Protein AF-A0A3M5UKJ6-F1 (afdb_monomer_lite)

Foldseek 3Di:
DDPVVVVVVQVCQVVQVWDKDWDADPPDDDSHTDIDTPDNVPDDPVVCVVCVVVVCVVVVHD

Structure (mmCIF, N/CA/C/O backbone):
data_AF-A0A3M5UKJ6-F1
#
_entry.id   AF-A0A3M5UKJ6-F1
#
loop_
_atom_site.group_PDB
_atom_site.id
_atom_site.type_symbol
_atom_site.label_atom_id
_atom_site.label_alt_id
_atom_site.label_comp_id
_atom_site.label_asym_id
_atom_site.label_entity_id
_atom_site.label_seq_id
_atom_site.pdbx_PDB_ins_code
_atom_site.Cartn_x
_atom_site.Cartn_y
_atom_site.Cartn_z
_atom_site.occupancy
_atom_site.B_iso_or_equiv
_atom_site.auth_seq_id
_atom_site.auth_comp_id
_atom_site.auth_asym_id
_atom_site.auth_atom_id
_atom_site.pdbx_PDB_model_num
ATOM 1 N N . MET A 1 1 ? 7.979 6.973 7.859 1.00 86.88 1 MET A N 1
ATOM 2 C CA . MET A 1 1 ? 8.110 5.508 7.706 1.00 86.88 1 MET A CA 1
ATOM 3 C C . MET A 1 1 ? 9.503 5.174 7.171 1.00 86.88 1 MET A C 1
ATOM 5 O O . MET A 1 1 ? 9.897 5.803 6.193 1.00 86.88 1 MET A O 1
ATOM 9 N N . PRO A 1 2 ? 10.259 4.236 7.772 1.00 94.31 2 PRO A N 1
ATOM 10 C CA . PRO A 1 2 ? 11.522 3.746 7.210 1.00 94.31 2 PRO A CA 1
ATOM 11 C C . PRO A 1 2 ? 11.335 3.059 5.848 1.00 94.31 2 PRO A C 1
ATOM 13 O O . PRO A 1 2 ? 10.300 2.444 5.597 1.00 94.31 2 PRO A O 1
ATOM 16 N N . ARG A 1 3 ? 12.363 3.092 4.985 1.00 93.69 3 ARG A N 1
ATOM 17 C CA . ARG A 1 3 ? 12.316 2.476 3.642 1.00 93.69 3 ARG A CA 1
ATOM 18 C C . ARG A 1 3 ? 11.921 1.000 3.685 1.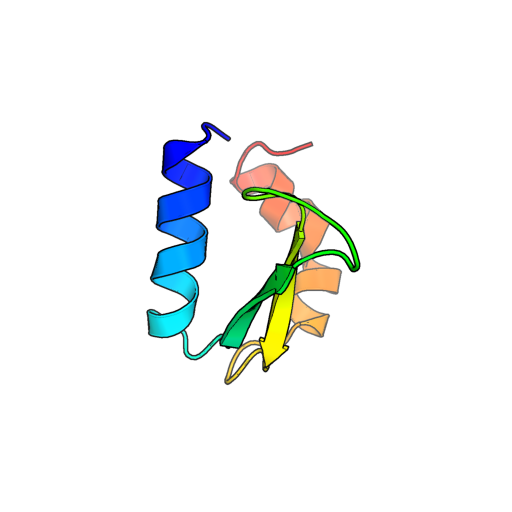00 93.69 3 ARG A C 1
ATOM 20 O O . ARG A 1 3 ? 11.111 0.574 2.870 1.00 93.69 3 ARG A O 1
ATOM 27 N N . ARG A 1 4 ? 12.484 0.232 4.623 1.00 96.75 4 ARG A N 1
ATOM 28 C CA . ARG A 1 4 ? 12.205 -1.203 4.731 1.00 96.75 4 ARG A CA 1
ATOM 29 C C . ARG A 1 4 ? 10.740 -1.468 5.079 1.00 96.75 4 ARG A C 1
ATOM 31 O O . ARG A 1 4 ? 10.095 -2.234 4.383 1.00 96.75 4 ARG A O 1
ATOM 38 N N . THR A 1 5 ? 10.192 -0.731 6.045 1.00 95.56 5 THR A N 1
ATOM 39 C CA . THR A 1 5 ? 8.769 -0.797 6.405 1.00 95.56 5 THR A CA 1
ATOM 40 C C . THR A 1 5 ? 7.863 -0.485 5.214 1.00 95.56 5 THR A C 1
A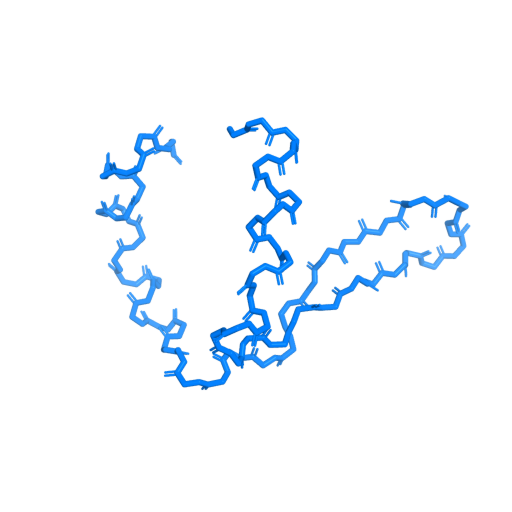TOM 42 O O . THR A 1 5 ? 6.865 -1.170 5.024 1.00 95.56 5 THR A O 1
ATOM 45 N N . ALA A 1 6 ? 8.220 0.494 4.375 1.00 93.44 6 ALA A N 1
ATOM 46 C CA . ALA A 1 6 ? 7.449 0.805 3.171 1.00 93.44 6 ALA A CA 1
ATOM 47 C C . ALA A 1 6 ? 7.487 -0.343 2.148 1.00 93.44 6 ALA A C 1
ATOM 49 O O . ALA A 1 6 ? 6.457 -0.693 1.583 1.00 93.44 6 ALA A O 1
ATOM 50 N N . GLN A 1 7 ? 8.655 -0.954 1.934 1.00 94.50 7 GLN A N 1
ATOM 51 C CA . GLN A 1 7 ? 8.804 -2.102 1.032 1.00 94.50 7 GLN A CA 1
ATOM 52 C C . GLN A 1 7 ? 8.035 -3.332 1.523 1.00 94.50 7 GLN A C 1
ATOM 54 O O . GLN A 1 7 ? 7.353 -3.979 0.729 1.00 94.50 7 GLN A O 1
ATOM 59 N N . ASP A 1 8 ? 8.120 -3.628 2.821 1.00 96.44 8 ASP A N 1
ATOM 60 C CA . ASP A 1 8 ? 7.397 -4.742 3.433 1.00 96.44 8 ASP A CA 1
ATOM 61 C C . ASP A 1 8 ? 5.877 -4.495 3.355 1.00 96.44 8 ASP A C 1
ATOM 63 O O . ASP A 1 8 ? 5.131 -5.384 2.957 1.00 96.44 8 ASP A O 1
ATOM 67 N N . THR A 1 9 ? 5.426 -3.256 3.605 1.00 95.25 9 THR A N 1
ATOM 68 C CA . THR A 1 9 ? 4.014 -2.852 3.441 1.00 95.25 9 THR A CA 1
ATOM 69 C C . THR A 1 9 ? 3.525 -3.045 2.007 1.00 95.25 9 THR A C 1
ATOM 71 O O . THR A 1 9 ? 2.460 -3.614 1.806 1.00 95.25 9 THR A O 1
ATOM 74 N N . ILE A 1 10 ? 4.290 -2.59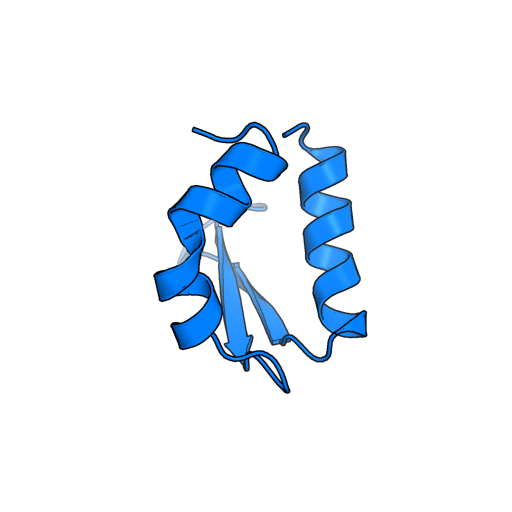3 1.006 1.00 95.81 10 ILE A N 1
ATOM 75 C CA . ILE A 1 10 ? 3.922 -2.750 -0.411 1.00 95.81 10 ILE A CA 1
ATOM 76 C C . ILE A 1 10 ? 3.839 -4.232 -0.787 1.00 95.81 10 ILE A C 1
ATOM 78 O O . ILE A 1 10 ? 2.913 -4.627 -1.488 1.00 95.81 10 ILE A O 1
ATOM 82 N N . SER A 1 11 ? 4.773 -5.052 -0.297 1.00 95.38 11 SER A N 1
ATOM 83 C CA . SER A 1 11 ? 4.789 -6.493 -0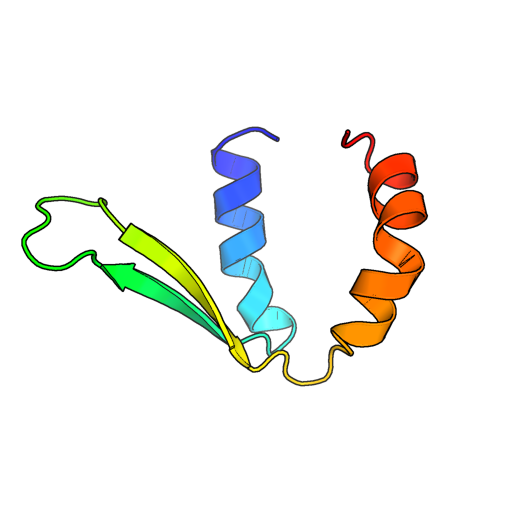.581 1.00 95.38 11 SER A CA 1
ATOM 84 C C . SER A 1 11 ? 3.566 -7.204 0.010 1.00 95.38 11 SER A C 1
ATOM 86 O O . SER A 1 11 ? 3.012 -8.090 -0.629 1.00 95.38 11 SER A O 1
ATOM 88 N N . ALA A 1 12 ? 3.107 -6.770 1.188 1.00 96.31 12 ALA A N 1
ATOM 89 C CA . ALA A 1 12 ? 1.938 -7.324 1.870 1.00 96.31 12 ALA A CA 1
ATOM 90 C C . ALA A 1 12 ? 0.586 -6.924 1.241 1.00 96.31 12 ALA A C 1
ATOM 92 O O . ALA A 1 12 ? -0.448 -7.468 1.620 1.00 96.31 12 ALA A O 1
ATOM 93 N N . LEU A 1 13 ? 0.549 -5.985 0.284 1.00 96.62 13 LEU A N 1
ATOM 94 C CA . LEU A 1 13 ? -0.703 -5.581 -0.376 1.00 96.62 13 LEU A CA 1
ATOM 95 C C . LEU A 1 13 ? -1.361 -6.743 -1.136 1.00 96.62 13 LEU A C 1
ATOM 97 O O . LEU A 1 13 ? -2.588 -6.850 -1.145 1.00 96.62 13 LEU A O 1
ATOM 101 N N . ALA A 1 14 ? -0.553 -7.640 -1.708 1.00 95.50 14 ALA A N 1
ATOM 102 C CA . ALA A 1 14 ? -1.043 -8.817 -2.419 1.00 95.50 14 ALA A CA 1
ATOM 103 C C . ALA A 1 14 ? -1.822 -9.776 -1.500 1.00 95.50 14 ALA A C 1
ATOM 105 O O . ALA A 1 14 ? -2.813 -10.356 -1.936 1.00 95.50 14 ALA A O 1
ATOM 106 N N . ASP A 1 15 ? -1.450 -9.871 -0.218 1.00 95.62 15 ASP A N 1
ATOM 107 C CA . ASP A 1 15 ? -2.153 -10.702 0.772 1.00 95.62 15 ASP A CA 1
ATOM 108 C C . ASP A 1 15 ? -3.576 -10.185 1.065 1.00 95.62 15 ASP A C 1
ATOM 110 O O . ASP A 1 15 ? -4.424 -10.920 1.569 1.00 95.62 15 ASP A O 1
ATOM 114 N N . LEU A 1 16 ? -3.851 -8.917 0.735 1.00 92.88 16 LEU A N 1
ATOM 115 C CA . LEU A 1 16 ? -5.163 -8.272 0.841 1.00 92.88 16 LEU A CA 1
ATOM 116 C C . LEU A 1 16 ? -5.915 -8.226 -0.499 1.00 92.88 16 LEU A C 1
ATOM 118 O O . LEU A 1 16 ? -6.933 -7.538 -0.602 1.00 92.88 16 LEU A O 1
ATOM 122 N N . ASN A 1 17 ? -5.419 -8.924 -1.526 1.00 94.25 17 ASN A N 1
ATOM 123 C CA . ASN A 1 17 ? -5.893 -8.844 -2.910 1.00 94.25 17 ASN A CA 1
ATOM 124 C C . ASN A 1 17 ? -5.853 -7.417 -3.496 1.00 94.25 17 ASN A C 1
ATOM 126 O O . ASN A 1 17 ? -6.656 -7.088 -4.366 1.00 94.25 17 ASN A O 1
ATOM 130 N N . ILE A 1 18 ? -4.937 -6.560 -3.029 1.00 97.31 18 ILE A N 1
ATOM 131 C CA . ILE A 1 18 ? -4.686 -5.250 -3.641 1.00 97.31 18 ILE A CA 1
ATOM 132 C C . ILE A 1 18 ? -3.596 -5.424 -4.702 1.00 97.31 18 ILE A C 1
ATOM 134 O O . ILE A 1 18 ? -2.444 -5.733 -4.386 1.00 97.31 18 ILE A O 1
ATOM 138 N N . GLU A 1 19 ? -3.938 -5.173 -5.963 1.00 97.50 19 GLU A N 1
ATOM 139 C CA . GLU A 1 19 ? -2.995 -5.223 -7.078 1.00 97.50 19 GLU A CA 1
ATOM 140 C C . GLU A 1 19 ? -2.189 -3.922 -7.133 1.00 97.50 19 GLU A C 1
ATOM 142 O O . GLU A 1 19 ? -2.683 -2.873 -7.553 1.00 97.50 19 GLU A O 1
ATOM 147 N N . CYS A 1 20 ? -0.932 -3.981 -6.693 1.00 97.31 20 CYS A N 1
ATOM 148 C CA . CYS A 1 20 ? -0.003 -2.856 -6.700 1.00 97.31 20 CYS A CA 1
ATOM 149 C C . CYS A 1 20 ? 1.203 -3.173 -7.585 1.00 97.31 20 CYS A C 1
ATOM 151 O O . CYS A 1 20 ? 1.991 -4.070 -7.290 1.00 97.31 20 CYS A O 1
ATOM 153 N N . GLU A 1 21 ? 1.365 -2.413 -8.661 1.00 95.50 21 GLU A N 1
ATOM 154 C CA . GLU A 1 21 ? 2.414 -2.624 -9.654 1.00 95.50 21 GLU A CA 1
ATOM 155 C C . GLU A 1 21 ? 3.421 -1.481 -9.641 1.00 95.50 21 GLU A C 1
ATOM 157 O O . GLU A 1 21 ? 3.073 -0.328 -9.390 1.00 95.50 21 GLU A O 1
ATOM 162 N N . PHE A 1 22 ? 4.677 -1.781 -9.964 1.00 93.81 22 PHE A N 1
ATOM 163 C CA . PHE A 1 22 ? 5.673 -0.750 -10.228 1.00 93.81 22 PHE A CA 1
ATOM 164 C C . PHE A 1 22 ? 5.627 -0.339 -11.705 1.00 93.81 22 PHE A C 1
ATOM 166 O O . PHE A 1 22 ? 5.946 -1.133 -12.587 1.00 93.81 22 PHE A O 1
ATOM 173 N N . GLU A 1 23 ? 5.266 0.914 -11.973 1.00 92.94 23 GLU A N 1
ATOM 174 C CA . GLU A 1 23 ? 5.338 1.530 -13.296 1.00 92.94 23 GLU A CA 1
ATOM 175 C C . GLU A 1 23 ? 6.705 2.198 -13.475 1.00 92.94 23 GLU A C 1
ATOM 177 O O . GLU A 1 23 ? 7.027 3.185 -12.803 1.00 92.94 23 GLU A O 1
ATOM 182 N N . GLN A 1 24 ? 7.516 1.672 -14.394 1.00 89.69 24 GLN A N 1
ATOM 183 C CA . GLN A 1 24 ? 8.772 2.314 -14.771 1.00 89.69 24 GLN A CA 1
ATOM 184 C C . GLN A 1 24 ? 8.481 3.577 -15.586 1.00 89.69 24 GLN A C 1
ATOM 186 O O . GLN A 1 24 ? 7.656 3.566 -16.500 1.00 89.69 24 GLN A O 1
ATOM 191 N N . GLN A 1 25 ? 9.158 4.674 -15.252 1.00 87.31 25 GLN A N 1
ATOM 192 C CA . GLN A 1 25 ? 9.000 5.915 -15.997 1.00 87.31 25 GLN A CA 1
ATOM 193 C C . GLN A 1 25 ? 9.658 5.780 -17.378 1.00 87.31 25 GLN A C 1
ATOM 195 O O . GLN A 1 25 ? 10.749 5.221 -17.505 1.00 87.31 25 GLN A O 1
ATOM 200 N N . GLU A 1 26 ? 8.998 6.285 -18.420 1.00 83.50 26 GLU A N 1
ATOM 201 C CA . GLU A 1 26 ? 9.492 6.174 -19.793 1.00 83.50 26 GLU A CA 1
ATOM 202 C C . GLU A 1 26 ? 10.887 6.808 -19.936 1.00 83.50 26 GLU A C 1
ATOM 204 O O . GLU A 1 26 ? 11.137 7.924 -19.478 1.00 83.50 26 GLU A O 1
ATOM 209 N N . GLY A 1 27 ? 11.824 6.060 -20.527 1.00 82.81 27 GLY A N 1
ATOM 210 C CA . GLY A 1 27 ? 13.222 6.477 -20.684 1.00 82.81 27 GLY A CA 1
ATOM 211 C C . GLY A 1 27 ? 14.072 6.417 -19.407 1.00 82.81 27 GLY A C 1
ATOM 212 O O . GLY A 1 27 ? 15.257 6.762 -19.447 1.00 82.81 27 GLY A O 1
ATOM 213 N N . ALA A 1 28 ? 13.516 5.974 -18.278 1.00 79.50 28 ALA A N 1
ATOM 214 C CA . ALA A 1 28 ? 14.230 5.946 -17.014 1.00 79.50 28 ALA A CA 1
ATOM 215 C C . ALA A 1 28 ? 15.141 4.712 -16.878 1.00 79.50 28 ALA A C 1
ATOM 217 O O . ALA A 1 28 ? 14.786 3.590 -17.233 1.00 79.50 28 ALA A O 1
ATOM 218 N N . ARG A 1 29 ? 16.347 4.922 -16.336 1.00 79.62 29 ARG A N 1
ATOM 219 C CA . ARG A 1 29 ? 17.280 3.853 -15.941 1.00 79.62 29 ARG A CA 1
ATOM 220 C C . ARG A 1 29 ? 17.078 3.524 -14.458 1.00 79.62 29 ARG A C 1
ATOM 222 O O . ARG A 1 29 ? 16.714 4.401 -13.678 1.00 79.62 29 ARG A O 1
ATOM 229 N N . ASN A 1 30 ? 17.412 2.303 -14.041 1.00 76.50 30 ASN A N 1
ATOM 230 C CA . ASN A 1 30 ? 17.292 1.835 -12.649 1.00 76.50 30 ASN A CA 1
ATOM 231 C C . ASN A 1 30 ? 15.833 1.842 -12.128 1.00 76.50 30 ASN A C 1
ATOM 233 O O . ASN A 1 30 ? 14.877 1.729 -12.892 1.00 76.50 30 ASN A O 1
ATOM 237 N N . HIS A 1 31 ? 15.665 1.966 -10.806 1.00 71.62 31 HIS A N 1
ATOM 238 C CA . HIS A 1 31 ? 14.384 1.963 -10.084 1.00 71.62 31 HIS A CA 1
ATOM 239 C C . HIS A 1 31 ? 13.643 3.312 -10.145 1.00 71.62 31 HIS A C 1
ATOM 241 O O . HIS A 1 31 ? 12.989 3.709 -9.181 1.00 71.62 31 HIS A O 1
ATOM 247 N N . ALA A 1 32 ? 13.782 4.049 -11.245 1.00 85.62 32 ALA A N 1
ATOM 248 C CA . ALA A 1 32 ? 13.075 5.303 -11.452 1.00 85.62 32 ALA A CA 1
ATOM 249 C C . ALA A 1 32 ? 11.677 5.011 -12.022 1.00 85.62 32 ALA A C 1
ATOM 251 O O . ALA A 1 32 ? 11.513 4.580 -13.163 1.00 85.62 32 ALA A O 1
ATOM 252 N N . GLY A 1 33 ? 10.674 5.186 -11.168 1.00 91.00 33 GLY A N 1
ATOM 253 C CA . GLY A 1 33 ? 9.280 4.853 -11.430 1.00 91.00 33 GLY A CA 1
ATOM 254 C C . GLY A 1 33 ? 8.435 5.045 -10.174 1.00 91.00 33 GLY A C 1
ATOM 255 O O . GLY A 1 33 ? 8.928 5.538 -9.155 1.00 91.00 33 GLY A O 1
ATOM 256 N N . ALA A 1 34 ? 7.169 4.654 -10.241 1.00 92.75 34 ALA A N 1
ATOM 257 C CA . ALA A 1 34 ? 6.224 4.788 -9.139 1.00 92.75 34 ALA A CA 1
ATOM 258 C C . ALA A 1 34 ? 5.397 3.514 -8.967 1.00 92.75 34 ALA A C 1
ATOM 260 O O . ALA A 1 34 ? 5.127 2.800 -9.926 1.00 92.75 34 ALA A O 1
ATOM 261 N N . TYR A 1 35 ? 4.972 3.244 -7.736 1.00 94.31 35 TYR A N 1
ATOM 262 C CA . TYR A 1 35 ? 3.983 2.202 -7.483 1.00 94.31 35 TYR A CA 1
ATOM 263 C C . TYR A 1 35 ? 2.580 2.728 -7.777 1.00 94.31 35 TYR A C 1
ATOM 265 O O . TYR A 1 35 ? 2.249 3.860 -7.415 1.00 94.31 35 TYR A O 1
ATOM 273 N N . ARG A 1 36 ? 1.749 1.894 -8.397 1.00 95.75 36 ARG A N 1
ATOM 274 C CA . ARG A 1 36 ? 0.369 2.205 -8.746 1.00 95.75 36 ARG A CA 1
ATOM 275 C C . ARG A 1 36 ? -0.550 1.063 -8.365 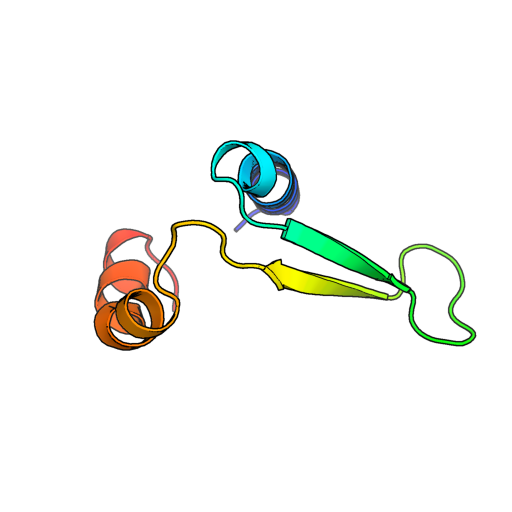1.00 95.75 36 ARG A C 1
ATOM 277 O O . ARG A 1 36 ? -0.303 -0.086 -8.709 1.00 95.75 36 ARG A O 1
ATOM 284 N N . ILE A 1 37 ? -1.646 1.412 -7.703 1.00 96.19 37 ILE A N 1
ATOM 285 C CA . ILE A 1 37 ? -2.731 0.474 -7.431 1.00 96.19 37 ILE A CA 1
ATOM 286 C C . ILE A 1 37 ? -3.569 0.333 -8.709 1.00 96.19 37 ILE A C 1
ATOM 288 O O . ILE A 1 37 ? -4.112 1.330 -9.197 1.00 96.19 37 ILE A O 1
ATOM 292 N N . ARG A 1 38 ? -3.641 -0.884 -9.256 1.00 96.81 38 ARG A N 1
ATOM 293 C CA . ARG A 1 38 ? -4.485 -1.272 -10.399 1.00 96.81 38 ARG A CA 1
ATOM 294 C C . ARG A 1 38 ? -5.880 -1.656 -9.951 1.00 96.81 38 ARG A C 1
ATOM 296 O O . ARG A 1 38 ? -6.857 -1.170 -10.517 1.00 96.81 38 ARG A O 1
ATOM 303 N N . ASP A 1 39 ? -5.938 -2.442 -8.887 1.00 96.75 39 ASP A N 1
ATOM 304 C CA . ASP A 1 39 ? -7.164 -2.914 -8.273 1.00 96.75 39 ASP A CA 1
ATOM 305 C C . ASP A 1 39 ? -7.027 -2.859 -6.749 1.00 96.75 39 ASP A C 1
ATOM 307 O O . ASP A 1 39 ? -5.980 -3.164 -6.179 1.00 96.75 39 ASP A O 1
ATOM 311 N N . TRP A 1 40 ? -8.094 -2.428 -6.088 1.00 96.69 40 TRP A N 1
ATOM 312 C CA . TRP A 1 40 ? -8.198 -2.433 -4.633 1.00 96.69 40 TRP A CA 1
ATOM 313 C C . TRP A 1 40 ? -8.739 -3.765 -4.094 1.00 96.69 40 TRP A C 1
ATOM 315 O O . TRP A 1 40 ? -8.789 -3.952 -2.876 1.00 96.69 40 TRP A O 1
ATOM 325 N N . GLY A 1 41 ? -9.165 -4.675 -4.973 1.00 95.00 41 GLY A N 1
ATOM 326 C CA . GLY A 1 41 ? -9.758 -5.948 -4.596 1.00 95.00 41 GLY A CA 1
ATOM 327 C C . GLY A 1 41 ? -11.009 -5.733 -3.751 1.00 95.00 41 GLY A C 1
ATOM 328 O O . GLY A 1 41 ? -11.944 -5.038 -4.146 1.00 95.00 41 GLY A O 1
ATOM 329 N N . ALA A 1 42 ? -11.024 -6.315 -2.552 1.00 92.81 42 ALA A N 1
ATOM 330 C CA . ALA A 1 42 ? -12.147 -6.185 -1.622 1.00 92.81 42 ALA A CA 1
ATOM 331 C C . ALA A 1 42 ? -12.155 -4.859 -0.830 1.00 92.81 42 ALA A C 1
ATOM 333 O O . ALA A 1 42 ? -13.099 -4.599 -0.081 1.00 92.81 42 ALA A O 1
ATOM 334 N N . ILE A 1 43 ? -11.114 -4.031 -0.948 1.00 94.81 43 ILE A N 1
ATOM 335 C CA . ILE A 1 43 ? -10.958 -2.820 -0.141 1.00 94.81 43 ILE A CA 1
ATOM 336 C C . ILE A 1 43 ? -11.687 -1.629 -0.776 1.00 94.81 43 ILE A C 1
ATOM 338 O O . ILE A 1 43 ? -11.454 -1.259 -1.925 1.00 94.81 43 ILE A O 1
ATOM 342 N N . ASP A 1 44 ? -12.534 -0.952 0.005 1.00 94.88 44 ASP A N 1
ATOM 343 C CA . ASP A 1 44 ? -13.207 0.276 -0.427 1.00 94.88 44 ASP A CA 1
ATOM 344 C C . ASP A 1 44 ? -12.280 1.500 -0.296 1.00 94.88 44 ASP A C 1
ATOM 346 O O . ASP A 1 44 ? -12.100 2.084 0.780 1.00 94.88 44 ASP A O 1
ATOM 350 N N . LYS A 1 45 ? -11.733 1.950 -1.431 1.00 94.62 45 LYS A N 1
ATOM 351 C CA . LYS A 1 45 ? -10.906 3.166 -1.509 1.00 94.62 45 LYS A CA 1
ATOM 352 C C . LYS A 1 45 ? -11.628 4.435 -1.040 1.00 94.62 45 LYS A C 1
ATOM 354 O O . LYS A 1 45 ? -10.988 5.378 -0.574 1.00 94.62 45 LYS A O 1
ATOM 359 N N . THR A 1 46 ? -12.952 4.494 -1.168 1.00 96.94 46 THR A N 1
ATOM 360 C CA . THR A 1 46 ? -13.752 5.639 -0.733 1.00 96.94 46 THR A CA 1
ATOM 361 C C . THR A 1 46 ? -13.895 5.657 0.783 1.00 96.94 46 THR A C 1
ATOM 363 O O . THR A 1 46 ? -13.827 6.734 1.379 1.00 96.94 46 THR A O 1
ATOM 366 N N . TRP A 1 47 ? -14.016 4.494 1.428 1.00 97.44 47 TRP A N 1
ATOM 367 C CA . TRP A 1 47 ? -13.942 4.404 2.886 1.00 97.44 47 TRP A CA 1
ATOM 368 C C . TRP A 1 47 ? -12.591 4.911 3.404 1.00 97.44 47 TRP A C 1
ATOM 370 O O . TRP A 1 47 ? -12.568 5.727 4.325 1.00 97.44 47 TRP A O 1
ATOM 380 N N . ILE A 1 48 ? -11.479 4.524 2.766 1.00 95.44 48 ILE A N 1
ATOM 381 C CA . ILE A 1 48 ? -10.139 5.012 3.139 1.00 95.44 48 ILE A CA 1
ATOM 382 C C . ILE A 1 48 ? -10.069 6.536 3.026 1.00 95.44 48 ILE A C 1
ATOM 384 O O . ILE A 1 48 ? -9.645 7.198 3.968 1.00 95.44 48 ILE A O 1
ATOM 388 N N . ALA A 1 49 ? -10.536 7.109 1.912 1.00 97.19 49 ALA A N 1
ATOM 389 C CA . ALA A 1 49 ? -10.518 8.557 1.707 1.00 97.19 49 ALA A CA 1
ATOM 390 C C . ALA A 1 49 ? -11.318 9.317 2.781 1.00 97.19 49 ALA A C 1
ATOM 392 O O . ALA A 1 49 ? -10.863 10.348 3.271 1.00 97.19 49 ALA A O 1
ATOM 393 N N . ARG A 1 50 ? -12.484 8.792 3.186 1.00 98.50 50 ARG A N 1
ATOM 394 C CA . ARG A 1 50 ? -13.325 9.394 4.238 1.00 98.50 50 ARG A CA 1
ATOM 395 C C . ARG A 1 50 ? -12.694 9.317 5.629 1.00 98.50 50 ARG A C 1
ATOM 397 O O . ARG A 1 50 ? -12.942 10.196 6.444 1.00 98.50 50 ARG A O 1
ATOM 404 N N . ASN A 1 51 ? -11.898 8.283 5.897 1.00 98.12 51 ASN A N 1
ATOM 405 C CA . ASN A 1 51 ? -11.289 8.033 7.207 1.00 98.12 51 ASN A CA 1
ATOM 406 C C . ASN A 1 51 ? -9.803 8.420 7.266 1.00 98.12 51 ASN A C 1
ATOM 408 O O . ASN A 1 51 ? -9.141 8.153 8.268 1.00 98.12 51 ASN A O 1
ATOM 412 N N . LEU A 1 52 ? -9.271 9.054 6.215 1.00 97.06 52 LEU A N 1
ATOM 413 C CA . LEU A 1 52 ? -7.837 9.281 6.048 1.00 97.06 52 LEU A CA 1
ATOM 414 C C . LEU A 1 52 ? -7.210 10.026 7.232 1.00 97.06 52 LEU A C 1
ATOM 416 O O . LEU A 1 52 ? -6.139 9.634 7.683 1.00 97.06 52 LEU A O 1
ATOM 420 N N . THR A 1 53 ? -7.882 11.055 7.756 1.00 97.56 53 THR A N 1
ATOM 421 C CA . THR A 1 53 ? -7.406 11.807 8.928 1.00 97.56 53 THR A CA 1
ATOM 422 C C . THR A 1 53 ? -7.265 10.905 10.153 1.00 97.56 53 THR A C 1
ATOM 424 O O . THR A 1 53 ? -6.187 10.832 10.726 1.00 97.56 53 THR A O 1
ATOM 427 N N . GLY A 1 54 ? -8.298 10.130 10.498 1.00 98.19 54 GLY A N 1
ATOM 428 C CA . GLY A 1 54 ? -8.239 9.232 11.656 1.00 98.19 54 GLY A CA 1
ATOM 429 C C . GLY A 1 54 ? -7.204 8.113 11.497 1.00 98.19 54 GLY A C 1
ATOM 430 O O . GLY A 1 54 ? -6.509 7.772 12.449 1.00 98.19 54 GLY A O 1
ATOM 431 N N . ILE A 1 55 ? -7.047 7.572 10.283 1.00 97.06 55 ILE A N 1
ATOM 432 C CA . ILE A 1 55 ? -6.008 6.575 9.980 1.00 97.06 55 ILE A CA 1
ATOM 433 C C . ILE A 1 55 ? -4.612 7.176 10.195 1.00 97.06 55 ILE A C 1
ATOM 435 O O . ILE A 1 55 ? -3.758 6.540 10.814 1.00 97.06 55 ILE A O 1
ATOM 439 N N . LYS A 1 56 ? -4.380 8.399 9.704 1.00 96.06 56 LYS A N 1
ATOM 440 C CA . LYS A 1 56 ? -3.121 9.128 9.892 1.00 96.06 56 LYS A CA 1
ATOM 441 C C . LYS A 1 56 ? -2.827 9.383 11.367 1.00 96.06 56 LYS A C 1
ATOM 443 O O . LYS A 1 56 ? -1.721 9.074 11.801 1.00 96.06 56 LYS A O 1
ATOM 448 N N . ASP A 1 57 ? -3.817 9.844 12.127 1.00 97.50 57 ASP A N 1
ATOM 449 C CA . ASP A 1 57 ? -3.677 10.120 13.559 1.00 97.50 57 ASP A CA 1
ATOM 450 C C . ASP A 1 57 ? -3.286 8.856 14.341 1.00 97.50 57 ASP A C 1
ATOM 452 O O . ASP A 1 57 ? -2.312 8.867 15.093 1.00 97.50 57 ASP A O 1
ATOM 456 N N . VAL A 1 58 ? -3.989 7.737 14.114 1.00 97.56 58 VAL A N 1
ATOM 457 C CA . VAL A 1 58 ? -3.706 6.446 14.776 1.00 97.56 58 VAL A CA 1
ATOM 458 C C . VAL A 1 58 ? -2.308 5.928 14.437 1.00 97.56 58 VAL A C 1
ATOM 460 O O . VAL A 1 58 ? -1.631 5.355 15.290 1.00 97.56 58 VAL A O 1
ATOM 463 N N . LEU A 1 59 ? -1.867 6.119 13.194 1.00 94.31 59 LEU A N 1
ATOM 464 C CA . LEU A 1 59 ? -0.564 5.655 12.720 1.00 94.31 59 LEU A CA 1
ATOM 465 C C . LEU A 1 59 ? 0.575 6.666 12.954 1.00 94.31 59 LEU A C 1
ATOM 467 O O . LEU A 1 59 ? 1.725 6.359 12.633 1.00 94.31 59 LEU A O 1
ATOM 471 N N . GLY A 1 60 ? 0.282 7.855 13.492 1.00 94.81 60 GLY A N 1
ATOM 472 C CA . GLY A 1 60 ? 1.263 8.919 13.721 1.00 94.81 60 GLY A CA 1
ATOM 473 C C . GLY A 1 60 ? 1.856 9.513 12.437 1.00 94.81 60 GLY A C 1
ATOM 474 O O . GLY A 1 60 ? 3.029 9.895 12.422 1.00 94.81 60 GLY A O 1
ATOM 475 N N . TYR A 1 61 ? 1.082 9.560 11.349 1.00 88.56 61 TYR A N 1
ATOM 476 C CA . TYR A 1 61 ? 1.475 10.202 10.091 1.00 88.56 61 TYR A CA 1
ATOM 477 C C . TYR A 1 61 ? 0.896 11.622 9.983 1.00 88.56 61 TYR A C 1
ATOM 479 O O . TYR A 1 61 ? -0.249 11.827 10.377 1.00 88.56 61 TYR A O 1
ATOM 487 N N . PRO A 1 62 ? 1.650 12.596 9.433 1.00 80.44 62 PRO A N 1
ATOM 488 C CA . PRO A 1 62 ? 1.114 13.919 9.104 1.00 80.44 62 PRO A CA 1
ATOM 489 C C . PRO A 1 62 ? 0.107 13.846 7.947 1.00 80.44 62 PRO A C 1
ATOM 491 O O . PRO A 1 62 ? 0.184 12.903 7.124 1.00 80.44 62 PRO A O 1
#

Radius of gyration: 13.76 Å; chains: 1; bounding box: 31×25×36 Å

Sequence (62 aa):
MPRRTAQDTISALADLNIECEFEQQEGARNHAGAYRIRDWGAIDKTWIARNLTGIKDVLGYP

InterPro domains:
  IPR017162 Uncharacterised conserved protein UCP037266 [PF09904] (1-59)
  IPR036388 Winged helix-like DNA-binding domain su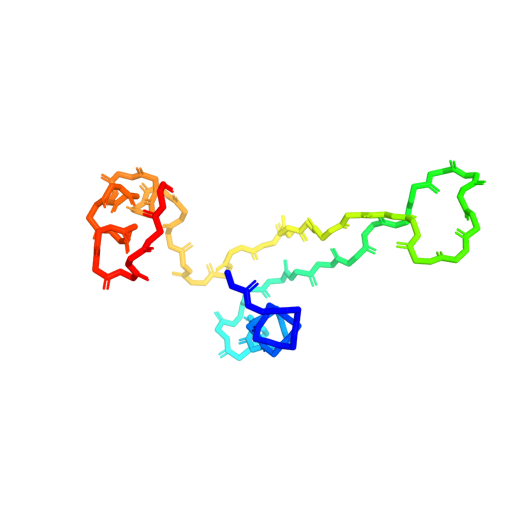perfamily [G3DSA:1.10.10.10] (1-62)

pLDDT: mean 93.14, std 5.8, range [71.62, 98.5]

Organism: NCBI:txid663959

Secondary structure (DSSP, 8-state):
--HHHHHHHHHGGGGGT-EEEEEEPTT--SS-EEEEEEE-TT--HHHHHHHHHHHHHHHT--